Protein AF-A0A2A2D599-F1 (afdb_monomer_lite)

Secondary structure (DSSP, 8-state):
-HHHHHHHH--HHHHHHHHHHHHHHHHHHHH-SS--HHHHHHHHHHHHHHHTS-GGGS-TT--

Sequence (63 aa):
MGRRVDKVIGSREARAEYRAAKEELHRVSCRDQEETDDFLAANGAVIEAEKKLPRWRRYPDAR

Foldseek 3Di:
DPPVVCQVFNHPVLVVQLVVLVVQLVVVCVVDVDDDPSNVVSVVSNLVSLVRGDPVRSPPPPD

Structure (mmCIF, N/CA/C/O backbone):
data_AF-A0A2A2D599-F1
#
_entry.id   AF-A0A2A2D599-F1
#
loop_
_atom_site.group_PDB
_atom_site.id
_atom_site.type_symbol
_atom_site.label_atom_id
_atom_site.label_alt_id
_atom_site.label_comp_id
_atom_site.label_asym_id
_atom_site.label_entity_id
_atom_site.label_seq_id
_atom_site.pdbx_PDB_ins_code
_atom_site.Cartn_x
_atom_site.Cartn_y
_atom_site.Cartn_z
_atom_site.occupancy
_atom_site.B_iso_or_equiv
_atom_site.auth_seq_id
_atom_site.auth_comp_id
_atom_site.auth_asym_id
_atom_site.auth_atom_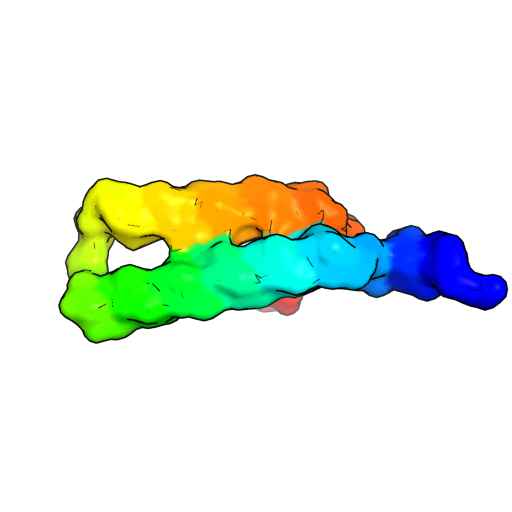id
_atom_site.pdbx_PDB_model_num
ATOM 1 N N . MET A 1 1 ? 8.215 -6.114 -26.962 1.00 54.00 1 MET A N 1
ATOM 2 C CA . MET A 1 1 ? 7.941 -4.719 -26.531 1.00 54.00 1 MET A CA 1
ATOM 3 C C . MET A 1 1 ? 7.664 -4.546 -25.026 1.00 54.00 1 MET A C 1
ATOM 5 O O . MET A 1 1 ? 7.968 -3.479 -24.514 1.00 54.00 1 MET A O 1
ATOM 9 N N . GLY A 1 2 ? 7.177 -5.557 -24.286 1.00 61.78 2 GLY A N 1
ATOM 10 C CA . GLY A 1 2 ? 6.727 -5.392 -22.885 1.00 61.78 2 GLY A CA 1
ATOM 11 C C . GLY A 1 2 ? 7.781 -5.008 -21.828 1.00 61.78 2 GLY A C 1
ATOM 12 O O . GLY A 1 2 ? 7.511 -4.145 -21.003 1.00 61.78 2 GLY A O 1
ATOM 13 N N . ARG A 1 3 ? 9.008 -5.555 -21.869 1.00 62.31 3 ARG A N 1
ATOM 14 C CA . ARG A 1 3 ? 10.012 -5.352 -20.790 1.00 62.31 3 ARG A CA 1
ATOM 15 C C . ARG A 1 3 ? 10.492 -3.906 -20.612 1.00 62.31 3 ARG A C 1
ATOM 17 O O . ARG A 1 3 ? 10.859 -3.516 -19.511 1.00 62.31 3 ARG A O 1
ATOM 24 N N . ARG A 1 4 ? 10.510 -3.103 -21.684 1.00 65.25 4 ARG A N 1
ATOM 25 C CA . ARG A 1 4 ? 10.921 -1.686 -21.604 1.00 65.25 4 ARG A CA 1
ATOM 26 C C . ARG A 1 4 ? 9.837 -0.835 -20.941 1.00 65.25 4 ARG A C 1
ATOM 28 O O . ARG A 1 4 ? 10.156 0.010 -20.117 1.00 65.25 4 ARG A O 1
ATOM 35 N N . VAL A 1 5 ? 8.571 -1.112 -21.255 1.00 66.81 5 VAL A N 1
ATOM 36 C CA . VAL A 1 5 ? 7.406 -0.446 -20.652 1.00 66.81 5 VAL A CA 1
ATOM 37 C C . VAL A 1 5 ? 7.297 -0.783 -19.166 1.00 66.81 5 VAL A C 1
ATOM 39 O O . VAL A 1 5 ? 7.009 0.093 -18.357 1.00 66.81 5 VAL A O 1
ATOM 42 N N . ASP A 1 6 ? 7.595 -2.028 -18.801 1.00 66.44 6 ASP A N 1
ATOM 43 C CA . ASP A 1 6 ? 7.612 -2.502 -17.416 1.00 66.44 6 ASP A CA 1
ATOM 44 C C . ASP A 1 6 ? 8.686 -1.790 -16.573 1.00 66.44 6 ASP A C 1
ATOM 46 O O . ASP A 1 6 ? 8.435 -1.354 -15.455 1.00 66.44 6 ASP A O 1
ATOM 50 N N . LYS A 1 7 ? 9.864 -1.545 -17.158 1.00 65.50 7 LYS A N 1
ATOM 51 C CA . LYS A 1 7 ? 10.951 -0.798 -16.507 1.00 65.50 7 LYS A CA 1
ATOM 52 C C . LYS A 1 7 ? 10.629 0.687 -16.314 1.00 65.50 7 LYS A C 1
ATOM 54 O O . LYS A 1 7 ? 11.094 1.296 -15.356 1.00 65.50 7 LYS A O 1
ATOM 59 N N . VAL A 1 8 ? 9.851 1.264 -17.231 1.00 68.50 8 VAL A N 1
ATOM 60 C CA . VAL A 1 8 ? 9.421 2.662 -17.147 1.00 68.50 8 VAL A CA 1
ATOM 61 C C . VAL A 1 8 ? 8.292 2.783 -16.136 1.00 68.50 8 VAL A C 1
ATOM 63 O O . VAL A 1 8 ? 8.455 3.485 -15.153 1.00 68.50 8 VAL A O 1
ATOM 66 N N . ILE A 1 9 ? 7.180 2.075 -16.332 1.00 69.62 9 ILE A N 1
ATOM 67 C CA . ILE A 1 9 ? 5.917 2.291 -15.610 1.00 69.62 9 ILE A CA 1
ATOM 68 C C . ILE A 1 9 ? 5.797 1.391 -14.348 1.00 69.62 9 ILE A C 1
ATOM 70 O O . ILE A 1 9 ? 4.897 1.574 -13.527 1.00 69.62 9 ILE A O 1
ATOM 74 N N . GLY A 1 10 ? 6.725 0.451 -14.140 1.00 73.69 10 GLY A N 1
ATOM 75 C CA . GLY A 1 10 ? 6.731 -0.542 -13.052 1.00 73.69 10 GLY A CA 1
ATOM 76 C C . GLY A 1 10 ? 6.102 -1.859 -13.493 1.00 73.69 10 GLY A C 1
ATOM 77 O O . GLY A 1 10 ? 5.389 -1.866 -14.496 1.00 73.69 10 GLY A O 1
ATOM 78 N N . SER A 1 11 ? 6.296 -2.956 -12.763 1.00 82.12 11 SER A N 1
ATOM 79 C CA . SER A 1 11 ? 5.642 -4.207 -13.158 1.00 82.12 11 SER A CA 1
ATOM 80 C C . SER A 1 11 ? 4.133 -4.140 -12.991 1.00 82.12 11 SER A C 1
ATOM 82 O O . SER A 1 11 ? 3.605 -3.433 -12.126 1.00 82.12 11 SER A O 1
ATOM 84 N N . ARG A 1 12 ? 3.408 -4.846 -13.865 1.00 81.69 12 ARG A N 1
ATOM 85 C CA . ARG A 1 12 ? 1.943 -4.945 -13.769 1.00 81.69 12 ARG A CA 1
ATOM 86 C C . ARG A 1 12 ? 1.518 -5.483 -12.398 1.00 81.69 12 ARG A C 1
ATOM 88 O O . ARG A 1 12 ? 0.527 -5.004 -11.857 1.00 81.69 12 ARG A O 1
ATOM 95 N N . GLU A 1 13 ? 2.300 -6.404 -11.845 1.00 84.25 13 GLU A N 1
ATOM 96 C CA . GLU A 1 13 ? 2.122 -6.977 -10.509 1.00 84.25 13 GLU A CA 1
ATOM 97 C C . GLU A 1 13 ? 2.331 -5.926 -9.416 1.00 84.25 13 GLU A C 1
ATOM 99 O O . GLU A 1 13 ? 1.415 -5.687 -8.641 1.00 84.25 13 GLU A O 1
ATOM 104 N N . ALA A 1 14 ? 3.448 -5.188 -9.428 1.00 83.12 14 ALA A N 1
ATOM 105 C CA . ALA A 1 14 ? 3.722 -4.146 -8.433 1.00 83.12 14 ALA A CA 1
ATOM 106 C C . ALA A 1 14 ? 2.646 -3.044 -8.426 1.00 83.12 14 ALA A C 1
ATOM 108 O O . ALA A 1 14 ? 2.272 -2.518 -7.380 1.00 83.12 14 ALA A O 1
ATOM 109 N N . ARG A 1 15 ? 2.096 -2.701 -9.599 1.00 83.62 15 ARG A N 1
ATOM 110 C CA . ARG A 1 15 ? 0.970 -1.757 -9.693 1.00 83.62 15 ARG A CA 1
ATOM 111 C C . ARG A 1 15 ? -0.333 -2.335 -9.148 1.00 83.62 15 ARG A C 1
ATOM 113 O O . ARG A 1 15 ? -1.128 -1.574 -8.603 1.00 83.62 15 ARG A O 1
ATOM 120 N N . ALA A 1 16 ? -0.584 -3.624 -9.365 1.00 87.75 16 ALA A N 1
ATOM 121 C CA . ALA A 1 16 ? -1.767 -4.296 -8.841 1.00 87.75 16 ALA A CA 1
ATOM 122 C C . ALA A 1 16 ? -1.696 -4.390 -7.312 1.00 87.75 16 ALA A C 1
ATOM 124 O O . ALA A 1 16 ? -2.660 -4.019 -6.651 1.00 87.75 16 ALA A O 1
ATOM 125 N N . GLU A 1 17 ? -0.536 -4.763 -6.765 1.00 88.00 17 GLU A N 1
ATOM 126 C CA . GLU A 1 17 ? -0.271 -4.782 -5.323 1.00 88.00 17 GLU A CA 1
ATOM 127 C C . GLU A 1 17 ? -0.454 -3.395 -4.693 1.00 88.00 17 GLU A C 1
ATOM 129 O O . GLU A 1 17 ? -1.170 -3.264 -3.706 1.00 88.00 17 GLU A O 1
ATOM 134 N N . TYR A 1 18 ? 0.108 -2.341 -5.300 1.00 88.00 18 TYR A N 1
ATOM 135 C CA . TYR A 1 18 ? -0.063 -0.972 -4.801 1.00 88.00 18 TYR A CA 1
ATOM 136 C C . TYR A 1 18 ? -1.529 -0.527 -4.791 1.00 88.00 18 TYR A C 1
ATOM 138 O O . TYR A 1 18 ? -1.988 0.089 -3.832 1.00 88.00 18 TYR A O 1
ATOM 146 N N . ARG A 1 19 ? -2.289 -0.851 -5.846 1.00 88.56 19 ARG A N 1
ATOM 147 C CA . ARG A 1 19 ? -3.724 -0.537 -5.907 1.00 88.56 19 ARG A CA 1
ATOM 148 C C . ARG A 1 19 ? -4.517 -1.289 -4.846 1.00 88.56 19 ARG A C 1
ATOM 150 O O . ARG A 1 19 ? -5.355 -0.671 -4.203 1.00 88.56 19 ARG A O 1
ATOM 157 N N . ALA A 1 20 ? -4.235 -2.576 -4.656 1.00 90.69 20 ALA A N 1
ATOM 158 C CA . ALA A 1 20 ? -4.897 -3.390 -3.643 1.00 90.69 20 ALA A CA 1
ATOM 159 C C . ALA A 1 20 ? -4.618 -2.862 -2.228 1.00 90.69 20 ALA A C 1
ATOM 161 O O . ALA A 1 20 ? -5.552 -2.668 -1.458 1.00 90.69 20 ALA A O 1
ATOM 162 N N . ALA A 1 21 ? -3.359 -2.535 -1.917 1.00 88.88 21 ALA A N 1
ATOM 163 C CA . ALA A 1 21 ? -2.989 -1.962 -0.624 1.00 88.88 21 ALA A CA 1
ATOM 164 C C . ALA A 1 21 ? -3.664 -0.599 -0.379 1.00 88.88 21 ALA A C 1
ATOM 166 O O . ALA A 1 21 ? -4.158 -0.343 0.716 1.00 88.88 21 ALA A O 1
ATOM 167 N N . LYS A 1 22 ? -3.749 0.265 -1.403 1.00 89.94 22 LYS A N 1
ATOM 168 C CA . LYS A 1 22 ? -4.466 1.549 -1.309 1.00 89.94 22 LYS A CA 1
ATOM 169 C C . LYS A 1 22 ? -5.965 1.377 -1.084 1.00 89.94 22 LYS A C 1
ATOM 171 O O . LYS A 1 22 ? -6.554 2.161 -0.347 1.00 89.94 22 LYS A O 1
ATOM 176 N N . GLU A 1 23 ? -6.582 0.405 -1.750 1.00 92.38 23 GLU A N 1
ATOM 177 C CA . GLU A 1 23 ? -8.005 0.118 -1.578 1.00 92.38 23 GLU A CA 1
ATOM 178 C C . GLU A 1 23 ? -8.292 -0.377 -0.159 1.00 92.38 23 GLU A C 1
ATOM 180 O O . GLU A 1 23 ? -9.259 0.066 0.456 1.00 92.38 23 GLU A O 1
ATOM 185 N N . GLU A 1 24 ? -7.415 -1.217 0.391 1.00 89.19 24 GLU A N 1
ATOM 186 C CA . GLU A 1 24 ? -7.546 -1.694 1.765 1.00 89.19 24 GLU A CA 1
ATOM 187 C C . GLU A 1 24 ? -7.349 -0.573 2.786 1.00 89.19 24 GLU A C 1
ATOM 189 O O . GLU A 1 24 ? -8.191 -0.397 3.663 1.00 89.19 24 GLU A O 1
ATOM 194 N N . LEU A 1 25 ? -6.321 0.265 2.617 1.00 88.62 25 LEU A N 1
ATOM 195 C CA . LEU A 1 25 ? -6.132 1.452 3.455 1.00 88.62 25 LEU A CA 1
ATOM 196 C C . LEU A 1 25 ? -7.362 2.368 3.422 1.00 88.62 25 LEU A C 1
ATOM 198 O O . LEU A 1 25 ? -7.789 2.861 4.460 1.00 88.62 25 LEU A O 1
ATOM 202 N N . HIS A 1 26 ? -7.963 2.568 2.246 1.00 89.00 26 HIS A N 1
ATOM 203 C CA . HIS A 1 26 ? -9.187 3.354 2.113 1.00 89.00 26 HIS A CA 1
ATOM 204 C C . HIS A 1 26 ? -10.372 2.702 2.838 1.00 89.00 26 HIS A C 1
ATOM 206 O O . HIS A 1 26 ? -11.134 3.398 3.500 1.00 89.00 26 HIS A O 1
ATOM 212 N N . ARG A 1 27 ? -10.545 1.378 2.748 1.00 88.69 27 ARG A N 1
ATOM 213 C CA . ARG A 1 27 ? -11.613 0.670 3.476 1.00 88.69 27 ARG A CA 1
ATOM 214 C C . ARG A 1 27 ? -11.442 0.780 4.986 1.00 88.69 27 ARG A C 1
ATOM 216 O O . ARG A 1 27 ? -12.416 1.092 5.663 1.00 88.69 27 ARG A O 1
ATOM 223 N N . VAL A 1 28 ? -10.228 0.554 5.489 1.00 87.38 28 VAL A N 1
ATOM 224 C CA . VAL A 1 28 ? -9.915 0.672 6.919 1.00 87.38 28 VAL A CA 1
ATOM 225 C C . VAL A 1 28 ? -10.125 2.111 7.385 1.00 87.38 28 VAL A C 1
ATOM 227 O O . VAL A 1 28 ? -10.846 2.329 8.347 1.00 87.38 28 VAL A O 1
ATOM 230 N N . SER A 1 29 ? -9.623 3.097 6.638 1.00 86.38 29 SER A N 1
ATOM 231 C CA . SER A 1 29 ? -9.799 4.521 6.955 1.00 86.38 29 SER A CA 1
ATOM 232 C C . SER A 1 29 ? -11.256 5.000 6.880 1.00 86.38 29 SER A C 1
ATOM 234 O O . SER A 1 29 ? -11.648 5.896 7.622 1.00 86.38 29 SER A O 1
ATOM 236 N N . CYS A 1 30 ? -12.079 4.432 5.992 1.00 85.44 30 CYS A N 1
ATOM 237 C CA . CYS A 1 30 ? -13.514 4.729 5.950 1.00 85.44 30 CYS A CA 1
ATOM 238 C C . CYS A 1 30 ? -14.288 4.084 7.103 1.00 85.44 30 CYS A C 1
ATOM 240 O O . CYS A 1 30 ? -15.333 4.607 7.487 1.00 85.44 30 CYS A O 1
ATOM 242 N N . ARG A 1 31 ? -13.823 2.934 7.602 1.00 83.88 31 ARG A N 1
ATOM 243 C CA . ARG A 1 31 ? -14.448 2.207 8.709 1.00 83.88 31 ARG A CA 1
ATOM 244 C C . ARG A 1 31 ? -14.108 2.851 10.050 1.00 83.88 31 ARG A C 1
ATOM 246 O O . ARG A 1 31 ? -15.010 3.096 10.844 1.00 83.88 31 ARG A O 1
ATOM 253 N N . ASP A 1 32 ? -12.830 3.133 10.260 1.00 75.69 32 ASP A N 1
ATOM 254 C CA . ASP A 1 32 ? -12.275 3.692 11.480 1.00 75.69 32 ASP A CA 1
ATOM 255 C C . ASP A 1 32 ? -11.570 5.004 11.110 1.00 75.69 32 ASP A C 1
ATOM 257 O O . ASP A 1 32 ? -10.555 5.015 10.415 1.00 75.69 32 ASP A O 1
ATOM 261 N N . GLN A 1 33 ? -12.140 6.136 11.540 1.00 70.50 33 GLN A N 1
ATOM 262 C CA . GLN A 1 33 ? -11.535 7.463 11.335 1.00 70.50 33 GLN A CA 1
ATOM 263 C C . GLN A 1 33 ? -10.353 7.730 12.282 1.00 70.50 33 GLN A C 1
ATOM 265 O O . GLN A 1 33 ? -9.743 8.797 12.219 1.00 70.50 33 GLN A O 1
ATOM 270 N N . GLU A 1 34 ? -10.042 6.778 13.158 1.00 76.56 34 GLU A N 1
ATOM 271 C CA . GLU A 1 34 ? -8.959 6.850 14.131 1.00 76.56 34 GLU A CA 1
ATOM 272 C C . GLU A 1 34 ? -7.757 6.015 13.676 1.00 76.56 34 GLU A C 1
ATOM 274 O O . GLU A 1 34 ? -7.883 5.044 12.926 1.00 76.56 34 GLU A O 1
ATOM 279 N N . GLU A 1 35 ? -6.570 6.396 14.145 1.00 75.50 35 GLU A N 1
ATOM 280 C CA . GLU A 1 35 ? -5.332 5.658 13.900 1.00 75.50 35 GLU A CA 1
ATOM 281 C C . GLU A 1 35 ? -5.348 4.351 14.711 1.00 75.50 35 GLU A C 1
ATOM 283 O O . GLU A 1 35 ? -4.979 4.309 15.883 1.00 75.50 35 GLU A O 1
ATOM 288 N N . THR A 1 36 ? -5.846 3.282 14.092 1.00 84.38 36 THR A N 1
ATOM 289 C CA . THR A 1 36 ? -5.882 1.927 14.657 1.00 84.38 36 THR A CA 1
ATOM 290 C C . THR A 1 36 ? -4.666 1.110 14.214 1.00 84.38 36 THR A C 1
ATOM 292 O O . THR A 1 36 ? -4.026 1.417 13.204 1.00 84.38 36 THR A O 1
ATOM 295 N N . ASP A 1 37 ? -4.352 0.023 14.924 1.00 86.94 37 ASP A N 1
ATOM 296 C CA . ASP A 1 37 ? -3.316 -0.928 14.492 1.00 86.94 37 ASP A CA 1
ATOM 297 C C . ASP A 1 37 ? -3.580 -1.469 13.074 1.00 86.94 37 ASP A C 1
ATOM 299 O O . ASP A 1 37 ? -2.647 -1.633 12.286 1.00 86.94 37 ASP A O 1
ATOM 303 N N . ASP A 1 38 ? -4.852 -1.672 12.712 1.00 83.31 38 ASP A N 1
ATOM 304 C CA . ASP A 1 38 ? -5.264 -2.058 11.359 1.00 83.31 38 ASP A CA 1
ATOM 305 C C . ASP A 1 38 ? -4.950 -0.966 10.326 1.00 83.31 38 ASP A C 1
ATOM 307 O O . ASP A 1 38 ? -4.469 -1.265 9.228 1.00 83.31 38 ASP A O 1
ATOM 311 N N . PHE A 1 39 ? -5.163 0.310 10.669 1.00 86.75 39 PHE A N 1
ATOM 312 C CA . PHE A 1 39 ? -4.783 1.432 9.808 1.00 86.75 39 PHE A CA 1
ATOM 313 C C . PHE A 1 39 ? -3.265 1.483 9.608 1.00 86.75 39 PHE A C 1
ATOM 315 O O . PHE A 1 39 ? -2.795 1.612 8.475 1.00 86.75 39 PHE A O 1
ATOM 322 N N . LEU A 1 40 ? -2.487 1.321 10.682 1.00 89.38 40 LEU A N 1
ATOM 323 C CA . LEU A 1 40 ? -1.025 1.288 10.619 1.00 89.38 40 LEU A CA 1
ATOM 324 C C . LEU A 1 40 ? -0.518 0.108 9.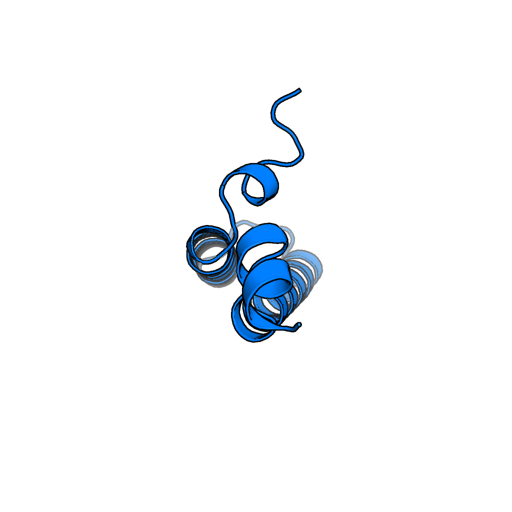780 1.00 89.38 40 LEU A C 1
ATOM 326 O O . LEU A 1 40 ? 0.390 0.281 8.962 1.00 89.38 40 LEU A O 1
ATOM 330 N N . ALA A 1 41 ? -1.129 -1.070 9.919 1.00 89.88 41 ALA A N 1
ATOM 331 C CA . ALA A 1 41 ? -0.799 -2.248 9.122 1.00 89.88 41 ALA A CA 1
ATOM 332 C C . ALA A 1 41 ? -1.116 -2.038 7.632 1.00 89.88 41 ALA A C 1
ATOM 334 O O . ALA A 1 41 ? -0.268 -2.303 6.772 1.00 89.88 41 ALA A O 1
ATOM 335 N N . ALA A 1 42 ? -2.300 -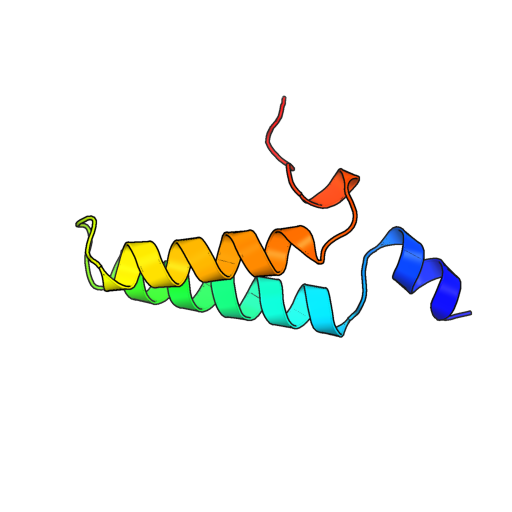1.503 7.315 1.00 88.06 42 ALA A N 1
ATOM 336 C CA . ALA A 1 42 ? -2.699 -1.195 5.943 1.00 88.06 42 ALA A CA 1
ATOM 337 C C . ALA A 1 42 ? -1.798 -0.118 5.316 1.00 88.06 42 ALA A C 1
ATOM 339 O O . ALA A 1 42 ? -1.388 -0.237 4.158 1.00 88.06 42 ALA A O 1
ATOM 340 N N . ASN A 1 43 ? -1.414 0.900 6.086 1.00 87.69 43 ASN A N 1
ATOM 341 C CA . ASN A 1 43 ? -0.498 1.943 5.635 1.00 87.69 43 ASN A CA 1
ATOM 342 C C . ASN A 1 43 ? 0.919 1.387 5.396 1.00 87.69 43 ASN A C 1
ATOM 344 O O . ASN A 1 43 ? 1.542 1.664 4.369 1.00 87.69 43 ASN A O 1
ATOM 348 N N . GLY A 1 44 ? 1.402 0.507 6.280 1.00 90.62 44 GLY A N 1
ATOM 349 C CA . GLY A 1 44 ? 2.651 -0.232 6.086 1.00 90.62 44 GLY A CA 1
ATOM 350 C C . GLY A 1 44 ? 2.657 -1.051 4.791 1.00 90.62 44 GLY A C 1
ATOM 351 O O . GLY A 1 44 ? 3.633 -1.013 4.038 1.00 90.62 44 GLY A O 1
ATOM 352 N N . ALA A 1 45 ? 1.546 -1.721 4.469 1.00 89.75 45 ALA A N 1
ATOM 353 C CA . ALA A 1 45 ? 1.398 -2.465 3.219 1.00 89.75 45 ALA A CA 1
ATOM 354 C C . ALA A 1 45 ? 1.472 -1.558 1.976 1.00 89.75 45 ALA A C 1
ATOM 356 O O . ALA A 1 45 ? 2.091 -1.933 0.975 1.00 89.75 45 ALA A O 1
ATOM 357 N N . VAL A 1 46 ? 0.901 -0.347 2.039 1.00 90.31 46 VAL A N 1
ATOM 358 C CA . VAL A 1 46 ? 1.016 0.654 0.963 1.00 90.31 46 VAL A CA 1
ATOM 359 C C . VAL A 1 46 ? 2.470 1.077 0.765 1.00 90.31 46 VAL A C 1
ATOM 361 O O . VAL A 1 46 ? 2.944 1.082 -0.372 1.00 90.31 46 VAL A O 1
ATOM 364 N N . ILE A 1 47 ? 3.198 1.365 1.848 1.00 88.44 47 ILE A N 1
ATOM 365 C CA . ILE A 1 47 ? 4.614 1.765 1.800 1.00 88.44 47 ILE A CA 1
ATOM 366 C C . ILE A 1 47 ? 5.480 0.662 1.172 1.00 88.44 47 ILE A C 1
ATOM 368 O O . ILE A 1 47 ? 6.312 0.938 0.302 1.00 88.44 47 ILE A O 1
ATOM 372 N N . GLU A 1 48 ? 5.283 -0.599 1.563 1.00 89.00 48 GLU A N 1
ATOM 373 C CA . GLU A 1 48 ? 6.021 -1.731 0.988 1.00 89.00 48 GLU A CA 1
ATOM 374 C C . GLU A 1 48 ? 5.699 -1.936 -0.498 1.00 89.00 48 GLU A C 1
ATOM 376 O O . GLU A 1 48 ? 6.604 -2.151 -1.312 1.00 89.00 48 GLU A O 1
ATOM 381 N N . ALA A 1 49 ? 4.429 -1.809 -0.890 1.00 86.81 49 ALA A N 1
ATOM 382 C CA . ALA A 1 49 ? 4.029 -1.891 -2.292 1.00 86.81 49 ALA A CA 1
ATOM 383 C C . ALA A 1 49 ? 4.592 -0.723 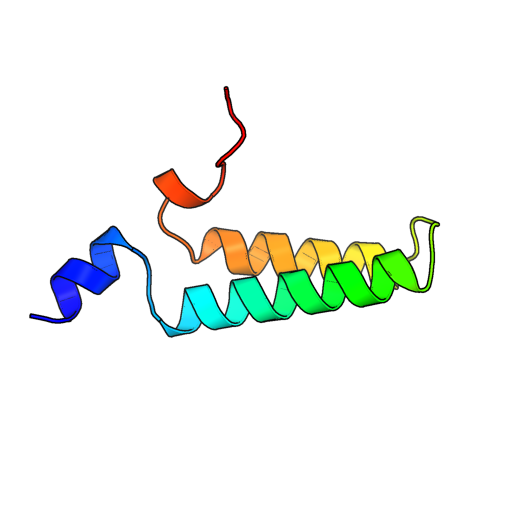-3.123 1.00 86.81 49 ALA A C 1
ATOM 385 O O . ALA A 1 49 ? 5.023 -0.909 -4.263 1.00 86.81 49 ALA A O 1
ATOM 386 N N . GLU A 1 50 ? 4.666 0.478 -2.551 1.00 86.69 50 GLU A N 1
ATOM 387 C CA . GLU A 1 50 ? 5.231 1.659 -3.200 1.00 86.69 50 GLU A CA 1
ATOM 388 C C . GLU A 1 50 ? 6.737 1.517 -3.452 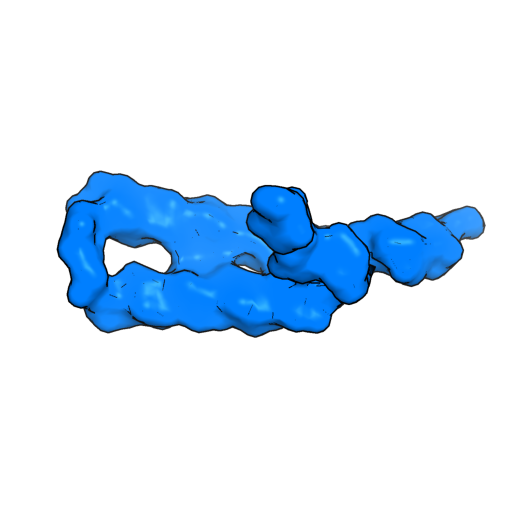1.00 86.69 50 GLU A C 1
ATOM 390 O O . GLU A 1 50 ? 7.233 1.888 -4.520 1.00 86.69 50 GLU A O 1
ATOM 395 N N . LYS A 1 51 ? 7.481 0.874 -2.541 1.00 87.44 51 LYS A N 1
ATOM 396 C CA . LYS A 1 51 ? 8.902 0.547 -2.758 1.00 87.44 51 LYS A CA 1
ATOM 397 C C . LYS A 1 51 ? 9.118 -0.335 -3.992 1.00 87.44 51 LYS A C 1
ATOM 399 O O . LYS A 1 51 ? 10.171 -0.233 -4.626 1.00 87.44 51 LYS A O 1
ATOM 404 N N . LYS A 1 52 ? 8.138 -1.147 -4.396 1.00 86.44 52 LYS A N 1
ATOM 405 C CA . LYS A 1 52 ? 8.213 -1.962 -5.623 1.00 86.44 52 LYS A CA 1
ATOM 406 C C . LYS A 1 52 ? 7.969 -1.146 -6.900 1.00 86.44 52 LYS A C 1
ATOM 408 O O . LYS A 1 52 ? 8.293 -1.606 -7.995 1.00 86.44 52 LYS A O 1
ATOM 413 N N . LEU A 1 53 ? 7.435 0.073 -6.787 1.00 84.12 53 LEU A N 1
ATOM 414 C CA . LEU A 1 53 ? 7.228 0.969 -7.922 1.00 84.12 53 LEU A CA 1
ATOM 415 C C . LEU A 1 53 ? 8.522 1.700 -8.335 1.00 84.12 53 LEU A C 1
ATOM 417 O O . LEU A 1 53 ? 9.427 1.915 -7.516 1.00 84.12 53 LEU A O 1
ATOM 421 N N . PRO A 1 54 ? 8.616 2.134 -9.609 1.00 82.69 54 PRO A N 1
ATOM 422 C CA . PRO A 1 54 ? 9.702 2.982 -10.086 1.00 82.69 54 PRO A CA 1
ATOM 423 C C . PRO A 1 54 ? 9.813 4.284 -9.290 1.00 82.69 54 PRO A C 1
ATOM 425 O O . PRO A 1 54 ? 8.810 4.876 -8.901 1.00 82.69 54 PRO A O 1
ATOM 428 N N . AR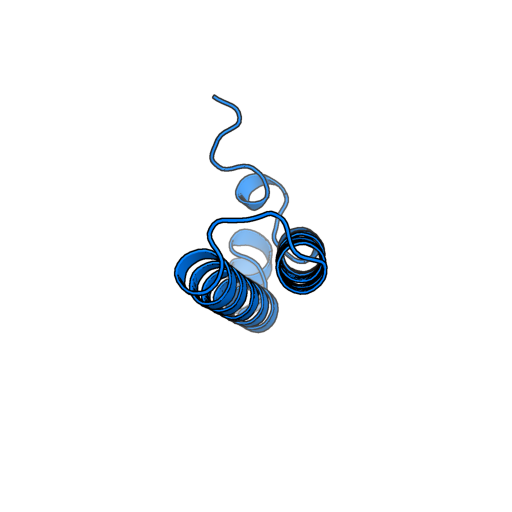G A 1 55 ? 11.044 4.774 -9.113 1.00 79.56 55 ARG A N 1
ATOM 429 C CA . ARG A 1 55 ? 11.373 5.890 -8.208 1.00 79.56 55 ARG A CA 1
ATOM 430 C C . ARG A 1 55 ? 10.592 7.182 -8.474 1.00 79.56 55 ARG A C 1
ATOM 432 O O . ARG A 1 55 ? 10.205 7.851 -7.528 1.00 79.56 55 ARG A O 1
ATOM 439 N N . TRP A 1 56 ? 10.317 7.494 -9.740 1.00 78.31 56 TRP A N 1
ATOM 440 C CA . TRP A 1 56 ? 9.536 8.670 -10.152 1.00 78.31 56 TRP A CA 1
ATOM 441 C C . TRP A 1 56 ? 8.050 8.593 -9.769 1.00 78.31 56 TRP A C 1
ATOM 443 O O . TRP A 1 56 ? 7.331 9.578 -9.881 1.00 78.31 56 TRP A O 1
ATOM 453 N N . ARG A 1 57 ? 7.583 7.417 -9.343 1.00 76.00 57 ARG A N 1
ATOM 454 C CA . ARG A 1 57 ? 6.187 7.110 -9.030 1.00 76.00 57 ARG A CA 1
ATOM 455 C C . ARG A 1 57 ? 5.926 6.917 -7.536 1.00 76.00 57 ARG A C 1
ATOM 457 O O . ARG A 1 57 ? 4.770 6.783 -7.161 1.00 76.00 57 ARG A O 1
ATOM 464 N N . ARG A 1 58 ? 6.989 6.893 -6.722 1.00 73.19 58 ARG A N 1
ATOM 465 C CA . ARG A 1 58 ? 6.922 6.733 -5.262 1.00 73.19 58 ARG A CA 1
ATOM 466 C C . ARG A 1 58 ? 6.449 7.999 -4.544 1.00 73.19 58 ARG A C 1
ATOM 468 O O . ARG A 1 58 ? 5.890 7.903 -3.475 1.00 73.19 58 ARG A O 1
ATOM 475 N N . TYR A 1 59 ? 6.646 9.178 -5.133 1.00 63.84 59 TYR A N 1
ATOM 476 C CA . TYR A 1 59 ? 6.269 10.451 -4.510 1.00 63.84 59 TYR A CA 1
ATOM 477 C C . TYR A 1 59 ? 5.637 11.382 -5.550 1.00 63.84 59 TYR A C 1
ATOM 479 O O . TYR A 1 59 ? 6.339 12.215 -6.123 1.00 63.84 59 TYR A O 1
ATOM 487 N N . PRO A 1 60 ? 4.338 11.228 -5.858 1.00 58.16 60 PRO A N 1
ATOM 488 C CA . PRO A 1 60 ? 3.649 12.146 -6.765 1.00 58.16 60 PRO A CA 1
ATOM 489 C C . PRO A 1 60 ? 3.499 13.572 -6.192 1.00 58.16 60 PRO A C 1
ATOM 491 O O . PRO A 1 60 ? 3.311 14.497 -6.975 1.00 58.16 60 PRO A O 1
ATOM 494 N N . ASP A 1 61 ? 3.649 13.748 -4.873 1.00 53.31 61 ASP A N 1
ATOM 495 C CA . ASP A 1 61 ? 3.335 14.983 -4.128 1.00 53.31 61 ASP A CA 1
ATOM 496 C C . ASP A 1 61 ? 4.560 15.749 -3.578 1.00 53.31 61 ASP A C 1
ATOM 498 O O . ASP A 1 61 ? 4.427 16.616 -2.724 1.00 53.31 61 ASP A O 1
ATOM 502 N N . ALA A 1 62 ? 5.782 15.473 -4.048 1.00 50.47 62 ALA A N 1
ATOM 503 C CA . ALA A 1 62 ? 6.975 16.229 -3.629 1.00 50.47 62 ALA A CA 1
ATOM 504 C C . ALA A 1 62 ? 7.118 17.588 -4.358 1.00 50.47 62 ALA A C 1
ATOM 506 O O . ALA A 1 62 ? 8.211 17.913 -4.832 1.00 50.47 62 ALA A O 1
ATOM 507 N N . ARG A 1 63 ? 6.023 18.344 -4.514 1.00 45.16 63 ARG A N 1
ATOM 508 C CA . ARG A 1 63 ? 6.002 19.629 -5.226 1.00 45.16 63 ARG A CA 1
ATOM 509 C C . ARG A 1 63 ? 5.578 20.785 -4.334 1.00 45.16 63 ARG A C 1
ATOM 511 O O . ARG A 1 63 ? 4.612 20.609 -3.570 1.00 45.16 63 ARG A O 1
#

Organism: NCBI:txid1940

Radius of gyration: 13.51 Å; chains: 1; bounding box: 26×27×41 Å

pLDDT: mean 79.63, std 11.58, range [45.16, 92.38]